Protein AF-A0A0N4XE88-F1 (afdb_monomer_lite)

Radius of gyration: 18.08 Å; chains: 1; bounding box: 33×56×36 Å

Sequence (79 aa):
MKMQTIVVVVLCAVIARAYDTPKCDPNGQCGLGFECYKGDCIRPRHCPQLYPVDPEPGCAVEMVVDEFNCPMPKEICGN

Secondary structure (DSSP, 8-state):
-HHHHHHHHHHHHHHHHHT-PPBPPTTS--STT-EEETTEEE--TTSPPPPPP-PPTTEEEEEEE-TTS-EEEEEEE--

Foldseek 3Di:
DVVVVVVVVVVVVVVVVVPPAAFADPVQDDPFLFHRDPRGTHHDPVDDDDDDDDADVQWDWDFDQDPVSTTDTDIGHDD

pLDDT: mean 82.15, std 9.33, range [56.62, 90.5]

Organism: Nippostrongylus brasiliensis (NCBI:txid27835)

Structure (mmCIF, N/CA/C/O backbone):
data_AF-A0A0N4XE88-F1
#
_entry.id   AF-A0A0N4XE88-F1
#
loop_
_atom_site.group_PDB
_atom_site.id
_atom_site.type_symbol
_atom_site.label_atom_id
_atom_site.la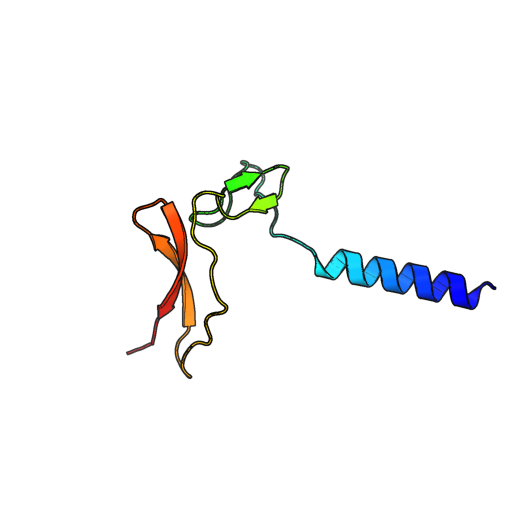bel_alt_id
_atom_site.label_comp_id
_atom_site.label_asym_id
_atom_site.label_entity_id
_atom_site.label_seq_id
_atom_site.pdbx_PDB_ins_code
_atom_site.Cartn_x
_atom_site.Cartn_y
_atom_site.Cartn_z
_atom_site.occupancy
_atom_site.B_iso_or_equiv
_atom_site.auth_seq_id
_atom_site.auth_comp_id
_atom_site.auth_asym_id
_atom_site.auth_atom_id
_atom_site.pdbx_PDB_model_num
ATOM 1 N N . MET A 1 1 ? 13.062 -39.007 3.343 1.00 56.62 1 MET A N 1
ATOM 2 C CA . MET A 1 1 ? 13.314 -38.019 2.265 1.00 56.62 1 MET A CA 1
ATOM 3 C C . MET A 1 1 ? 12.032 -37.452 1.645 1.00 56.62 1 MET A C 1
ATOM 5 O O . MET A 1 1 ? 11.908 -36.242 1.649 1.00 56.62 1 MET A O 1
ATOM 9 N N . LYS A 1 2 ? 11.043 -38.254 1.201 1.00 61.75 2 LYS A N 1
ATOM 10 C CA . LYS A 1 2 ? 9.793 -37.738 0.579 1.00 61.75 2 LYS A CA 1
ATOM 11 C C . LYS A 1 2 ? 8.978 -36.757 1.444 1.00 61.75 2 LYS A C 1
ATOM 13 O O . LYS A 1 2 ? 8.481 -35.768 0.927 1.00 61.75 2 LYS A O 1
ATOM 18 N N . MET A 1 3 ? 8.871 -37.003 2.751 1.00 66.25 3 MET A N 1
ATOM 19 C CA . MET A 1 3 ? 8.034 -36.186 3.645 1.00 66.25 3 MET A CA 1
ATOM 20 C C . MET A 1 3 ? 8.622 -34.791 3.919 1.00 66.25 3 MET A C 1
ATOM 22 O O . MET A 1 3 ? 7.883 -33.816 3.944 1.00 66.25 3 MET A O 1
ATOM 26 N N . GLN A 1 4 ? 9.949 -34.672 4.033 1.00 70.88 4 GLN A N 1
ATOM 27 C CA . GLN A 1 4 ? 10.615 -33.375 4.217 1.00 70.88 4 GLN A CA 1
ATOM 28 C C . GLN A 1 4 ? 10.503 -32.489 2.970 1.00 70.88 4 GLN A C 1
ATOM 30 O O . GLN A 1 4 ? 10.265 -31.293 3.095 1.00 70.88 4 GLN A O 1
ATOM 35 N N . THR A 1 5 ? 10.602 -33.067 1.768 1.00 73.62 5 THR A N 1
ATOM 36 C CA . THR A 1 5 ? 10.449 -32.311 0.516 1.00 73.62 5 THR A CA 1
ATOM 37 C C . THR A 1 5 ? 9.039 -31.736 0.366 1.00 73.62 5 THR A C 1
ATOM 39 O O . THR A 1 5 ? 8.895 -30.587 -0.036 1.00 73.62 5 THR A O 1
ATOM 42 N N . ILE A 1 6 ? 8.001 -32.492 0.745 1.00 76.81 6 ILE A N 1
ATOM 43 C CA . ILE A 1 6 ? 6.608 -32.016 0.694 1.00 76.81 6 ILE A CA 1
ATOM 44 C C . ILE A 1 6 ? 6.400 -30.845 1.662 1.00 76.81 6 ILE A C 1
ATOM 46 O O . ILE A 1 6 ? 5.819 -29.836 1.276 1.00 76.81 6 ILE A O 1
ATOM 50 N N . VAL A 1 7 ? 6.925 -30.940 2.889 1.00 80.75 7 VAL A N 1
ATOM 51 C CA . VAL A 1 7 ? 6.800 -29.872 3.896 1.00 80.75 7 VAL A CA 1
ATOM 52 C C . VAL A 1 7 ? 7.444 -28.572 3.414 1.00 80.75 7 VAL A C 1
ATOM 54 O O . VAL A 1 7 ? 6.822 -27.521 3.522 1.00 80.75 7 VAL A O 1
ATOM 57 N N . VAL A 1 8 ? 8.644 -28.630 2.828 1.00 82.31 8 VAL A N 1
ATOM 58 C CA . VAL A 1 8 ? 9.337 -27.433 2.317 1.00 82.31 8 VAL A CA 1
ATOM 59 C C . VAL A 1 8 ? 8.564 -26.784 1.166 1.00 82.31 8 VAL A C 1
ATOM 61 O O . VAL A 1 8 ? 8.388 -25.569 1.160 1.00 82.31 8 VAL A O 1
ATOM 64 N N . VAL A 1 9 ? 8.050 -27.577 0.221 1.00 82.94 9 VAL A N 1
ATOM 65 C CA . VAL A 1 9 ? 7.277 -27.054 -0.918 1.00 82.94 9 VAL A CA 1
ATOM 66 C C . VAL A 1 9 ? 5.979 -26.392 -0.453 1.00 82.94 9 VAL A C 1
ATOM 68 O O . VAL A 1 9 ? 5.643 -25.307 -0.926 1.00 82.94 9 VAL A O 1
ATOM 71 N N . VAL A 1 10 ? 5.274 -27.002 0.505 1.00 81.88 10 VAL A N 1
ATOM 72 C CA . VAL A 1 10 ? 4.056 -26.422 1.087 1.00 81.88 10 VAL A CA 1
ATOM 73 C C . VAL A 1 10 ? 4.378 -25.124 1.828 1.00 81.88 10 VAL A C 1
ATOM 75 O O . VAL A 1 10 ? 3.685 -24.131 1.631 1.00 81.88 10 VAL A O 1
ATOM 78 N N . LEU A 1 11 ? 5.459 -25.090 2.612 1.00 81.88 11 LEU A N 1
ATOM 79 C CA . LEU A 1 11 ? 5.868 -23.889 3.340 1.00 81.88 11 LEU A CA 1
ATOM 80 C C . LEU A 1 11 ? 6.198 -22.732 2.382 1.00 81.88 11 LEU A C 1
ATOM 82 O O . LEU A 1 11 ? 5.704 -21.623 2.567 1.00 81.88 11 LEU A O 1
ATOM 86 N N . CYS A 1 12 ? 6.962 -22.991 1.316 1.00 75.88 12 CYS A N 1
ATOM 87 C CA . CYS A 1 12 ? 7.280 -21.984 0.301 1.00 75.88 12 CYS A CA 1
ATOM 88 C C . CYS A 1 12 ? 6.030 -21.470 -0.429 1.00 75.88 12 CYS A C 1
ATOM 90 O O . CYS A 1 12 ? 5.921 -20.270 -0.675 1.00 75.88 12 CYS A O 1
ATOM 92 N N . ALA A 1 13 ? 5.077 -22.350 -0.748 1.00 72.88 13 ALA A N 1
ATOM 93 C CA . ALA A 1 13 ? 3.827 -21.956 -1.394 1.00 72.88 13 ALA A CA 1
ATOM 94 C C . ALA A 1 13 ? 2.954 -21.071 -0.487 1.00 72.88 13 ALA A C 1
ATOM 96 O O . ALA A 1 13 ? 2.357 -20.115 -0.974 1.00 72.88 13 ALA A O 1
ATOM 97 N N . VAL A 1 14 ? 2.905 -21.350 0.820 1.00 71.25 14 VAL A N 1
ATOM 98 C CA . VAL A 1 14 ? 2.174 -20.527 1.800 1.00 71.25 14 VAL A CA 1
ATOM 99 C C . VAL A 1 14 ? 2.817 -19.148 1.942 1.00 71.25 14 VAL A C 1
ATOM 101 O O . VAL A 1 14 ? 2.117 -18.140 1.900 1.00 71.25 14 VAL A O 1
ATOM 104 N N . ILE A 1 15 ? 4.149 -19.092 2.037 1.00 69.25 15 ILE A N 1
ATOM 105 C CA . ILE A 1 15 ? 4.890 -17.828 2.135 1.00 69.25 15 ILE A CA 1
ATOM 106 C C . ILE A 1 15 ? 4.662 -16.977 0.879 1.00 69.25 15 ILE A C 1
ATOM 108 O O . ILE A 1 15 ? 4.389 -15.789 0.998 1.00 69.25 15 ILE A O 1
ATOM 112 N N . ALA A 1 16 ? 4.679 -17.572 -0.318 1.00 62.06 16 ALA A N 1
ATOM 113 C CA . ALA A 1 16 ? 4.444 -16.845 -1.568 1.00 62.06 16 ALA A CA 1
ATOM 114 C C . ALA A 1 16 ? 3.052 -16.184 -1.650 1.00 62.06 16 ALA A C 1
ATOM 116 O O . ALA A 1 16 ? 2.925 -15.133 -2.267 1.00 62.06 16 ALA A O 1
ATOM 117 N N . ARG A 1 17 ? 2.023 -16.764 -1.015 1.00 59.81 17 ARG A N 1
ATOM 118 C CA . ARG A 1 17 ? 0.656 -16.204 -0.975 1.00 59.81 17 ARG A CA 1
ATOM 119 C C . ARG A 1 17 ? 0.496 -15.058 0.023 1.00 59.81 17 ARG A C 1
ATOM 121 O O . ARG A 1 17 ? -0.406 -14.247 -0.128 1.00 59.81 17 ARG A O 1
ATOM 128 N N . ALA A 1 18 ? 1.347 -14.987 1.044 1.00 58.81 18 ALA A N 1
ATOM 129 C CA . ALA A 1 18 ? 1.278 -13.933 2.055 1.00 58.81 18 ALA A CA 1
ATOM 130 C C . ALA A 1 18 ? 1.804 -12.575 1.549 1.00 58.81 18 ALA A C 1
ATOM 132 O O . ALA A 1 18 ? 1.495 -11.545 2.140 1.00 58.81 18 ALA A O 1
ATOM 133 N N . TYR A 1 19 ? 2.577 -12.567 0.458 1.00 58.75 19 TYR A N 1
ATOM 134 C CA . TYR A 1 19 ? 3.153 -11.362 -0.148 1.00 58.75 19 TYR A CA 1
ATOM 135 C C . TYR A 1 19 ? 2.405 -10.902 -1.406 1.00 58.75 19 TYR A C 1
ATOM 137 O O . TYR A 1 19 ? 3.020 -10.296 -2.283 1.00 58.75 19 TYR A O 1
ATOM 145 N N . ASP A 1 20 ? 1.106 -11.188 -1.531 1.00 62.56 20 ASP A N 1
ATOM 146 C CA . ASP A 1 20 ? 0.314 -10.632 -2.630 1.00 62.56 20 ASP A CA 1
ATOM 147 C C . ASP A 1 20 ? 0.157 -9.115 -2.425 1.00 62.56 20 ASP A C 1
ATOM 149 O O . ASP A 1 20 ? -0.736 -8.623 -1.735 1.00 62.56 20 ASP A O 1
ATOM 153 N N . THR A 1 21 ? 1.087 -8.361 -3.009 1.00 69.25 21 THR A N 1
ATOM 154 C CA . THR A 1 21 ? 0.960 -6.921 -3.199 1.00 69.25 21 THR A CA 1
ATOM 155 C C . THR A 1 21 ? -0.239 -6.641 -4.103 1.00 69.25 21 THR A C 1
ATOM 157 O O . THR A 1 21 ? -0.457 -7.373 -5.075 1.00 69.25 21 THR A O 1
ATOM 160 N N . PRO A 1 22 ? -1.026 -5.587 -3.818 1.00 81.75 22 PRO A N 1
ATOM 161 C CA . PRO A 1 22 ? -2.145 -5.220 -4.672 1.00 81.75 22 PRO A CA 1
ATOM 162 C C . PRO A 1 22 ? -1.645 -4.996 -6.102 1.00 81.75 22 PRO A C 1
ATOM 164 O O . PRO A 1 22 ? -0.673 -4.274 -6.320 1.00 81.75 22 PRO A O 1
ATOM 167 N N . LYS A 1 23 ? -2.282 -5.656 -7.071 1.00 87.69 23 LYS A N 1
ATOM 168 C CA . LYS A 1 23 ? -1.925 -5.565 -8.491 1.00 87.69 23 LYS A CA 1
ATOM 169 C C . LYS A 1 23 ? -2.597 -4.365 -9.141 1.00 87.69 23 LYS A C 1
ATOM 171 O O . LYS A 1 23 ? -3.683 -3.965 -8.725 1.00 87.69 23 LYS A O 1
ATOM 176 N N . CYS A 1 24 ? -1.960 -3.828 -10.177 1.00 89.50 24 CYS A N 1
ATOM 177 C CA . CYS A 1 24 ? -2.580 -2.796 -11.001 1.00 89.50 24 CYS A CA 1
ATOM 178 C C . CYS A 1 24 ? -3.821 -3.348 -11.708 1.00 89.50 24 CYS A C 1
ATOM 180 O O . CYS A 1 24 ? -3.870 -4.530 -12.066 1.00 89.50 24 CYS A O 1
ATOM 182 N N . ASP A 1 25 ? -4.805 -2.488 -11.951 1.00 87.81 25 ASP A N 1
ATOM 183 C CA . ASP A 1 25 ? -5.942 -2.853 -12.789 1.00 87.81 25 ASP A CA 1
ATOM 184 C C . ASP A 1 25 ? -5.517 -2.962 -14.276 1.00 87.81 25 ASP A C 1
ATOM 186 O O . ASP A 1 25 ? -4.405 -2.560 -14.641 1.00 87.81 25 ASP A O 1
ATOM 190 N N . PRO A 1 26 ? -6.374 -3.493 -15.170 1.00 87.12 26 PRO A N 1
ATOM 191 C CA . PRO A 1 26 ? -6.063 -3.638 -16.596 1.00 87.12 26 PRO A CA 1
ATOM 192 C C . PRO A 1 26 ? -5.656 -2.342 -17.315 1.00 87.12 26 PRO A C 1
ATOM 194 O O . PRO A 1 26 ? -4.985 -2.408 -18.343 1.00 87.12 26 PRO A O 1
ATOM 197 N N . ASN A 1 27 ? -6.036 -1.175 -16.792 1.00 86.44 27 ASN A N 1
ATOM 198 C CA . ASN A 1 27 ? -5.658 0.135 -17.322 1.00 86.44 27 ASN A CA 1
ATOM 199 C C . ASN A 1 27 ? -4.335 0.661 -16.738 1.00 86.44 27 ASN A C 1
ATOM 201 O O . ASN A 1 27 ? -3.938 1.787 -17.039 1.00 86.44 27 ASN A O 1
ATOM 205 N N . GLY A 1 28 ? -3.649 -0.129 -15.909 1.00 82.88 28 GLY A N 1
ATOM 206 C CA . GLY A 1 28 ? -2.400 0.259 -15.257 1.00 82.88 28 GLY A CA 1
ATOM 207 C C . GLY A 1 28 ? -2.586 1.296 -14.150 1.00 82.88 28 GLY A C 1
ATOM 208 O O . GLY A 1 28 ? -1.643 2.022 -13.841 1.00 82.88 28 GLY A O 1
ATOM 209 N N . GLN A 1 29 ? -3.781 1.396 -13.570 1.00 84.88 29 GLN A N 1
ATOM 210 C CA . GLN A 1 29 ? -4.087 2.285 -12.457 1.00 84.88 29 GLN A CA 1
ATOM 211 C C . GLN A 1 29 ? -4.088 1.500 -11.143 1.00 84.88 29 GLN A C 1
ATOM 213 O O . GLN A 1 29 ? -4.110 0.266 -11.082 1.00 84.88 29 GLN A O 1
ATOM 218 N N . CYS A 1 30 ? -4.004 2.263 -10.066 1.00 87.69 30 CYS A N 1
ATOM 219 C CA . CYS A 1 30 ? -3.990 1.776 -8.703 1.00 87.69 30 CYS A CA 1
ATOM 220 C C . CYS A 1 30 ? -4.965 2.597 -7.865 1.00 87.69 30 CYS A C 1
ATOM 222 O O . CYS A 1 30 ? -5.494 3.614 -8.320 1.00 87.69 30 CYS A O 1
ATOM 224 N N . GLY A 1 31 ? -5.194 2.153 -6.627 1.00 83.75 31 GLY A N 1
ATOM 225 C CA . GLY A 1 31 ? -5.912 2.954 -5.641 1.00 83.75 31 GLY A CA 1
ATOM 226 C C . GLY A 1 31 ? -5.308 4.356 -5.497 1.00 83.75 31 GLY A C 1
ATOM 227 O O . GLY A 1 31 ? -4.154 4.600 -5.848 1.00 83.75 31 GLY A O 1
ATOM 228 N N . LEU A 1 32 ? -6.107 5.278 -4.973 1.00 84.50 32 LEU A N 1
ATOM 229 C CA . LEU A 1 32 ? -5.762 6.691 -4.826 1.00 84.50 32 LEU A CA 1
ATOM 230 C C . LEU A 1 32 ? -4.351 6.911 -4.248 1.00 84.50 32 LEU A C 1
ATOM 232 O O . LEU A 1 32 ? -4.028 6.372 -3.193 1.00 84.50 32 LEU A O 1
ATOM 236 N N . GLY A 1 33 ? -3.527 7.706 -4.940 1.00 83.06 33 GLY A N 1
ATOM 237 C CA . GLY A 1 33 ? -2.156 8.051 -4.535 1.00 83.06 33 GLY A CA 1
ATOM 238 C C . GLY A 1 33 ? -1.099 6.958 -4.763 1.00 83.06 33 GLY A C 1
ATOM 239 O O . GLY A 1 33 ? 0.084 7.212 -4.555 1.00 83.06 33 GLY A O 1
ATOM 240 N N . PHE A 1 34 ? -1.471 5.753 -5.202 1.00 88.69 34 PHE A N 1
ATOM 241 C CA . PHE A 1 34 ? -0.516 4.693 -5.547 1.00 88.69 34 PHE A CA 1
ATOM 242 C C . PHE A 1 34 ? -0.115 4.760 -7.023 1.00 88.69 34 PHE A C 1
ATOM 244 O O . PHE A 1 34 ? -0.908 5.138 -7.884 1.00 88.69 34 PHE A O 1
ATOM 251 N N . GLU A 1 35 ? 1.115 4.348 -7.325 1.00 90.25 35 GLU A N 1
ATOM 252 C CA . GLU A 1 35 ? 1.621 4.237 -8.693 1.00 90.25 35 GLU A CA 1
ATOM 253 C C . GLU A 1 35 ? 1.725 2.770 -9.116 1.00 90.25 35 GLU A C 1
ATOM 255 O O . GLU A 1 35 ? 2.101 1.899 -8.327 1.00 90.25 35 GLU A O 1
ATOM 260 N N . CYS A 1 36 ? 1.400 2.491 -10.379 1.00 90.38 36 CYS A N 1
ATOM 261 C CA . CYS A 1 36 ? 1.618 1.171 -10.948 1.00 90.38 36 CYS A CA 1
ATOM 262 C C . CYS A 1 36 ? 3.084 1.022 -11.358 1.00 90.38 36 CYS A C 1
ATOM 264 O O . CYS A 1 36 ? 3.564 1.691 -12.276 1.00 90.38 36 CYS A O 1
ATOM 266 N N . TYR A 1 37 ? 3.795 0.102 -10.715 1.00 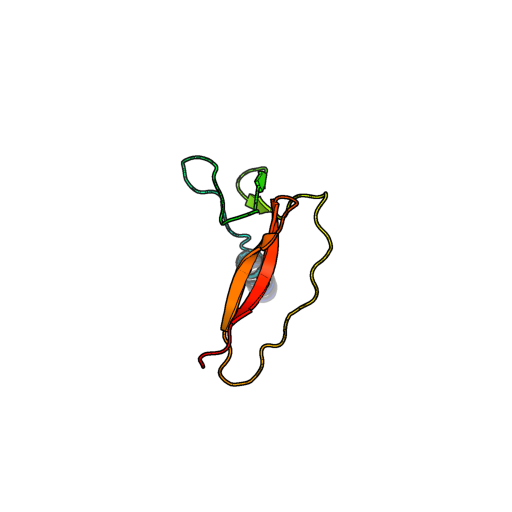88.81 37 TYR A N 1
ATOM 267 C CA . TYR A 1 37 ? 5.174 -0.222 -11.043 1.00 88.81 37 TYR A CA 1
ATOM 268 C C . TYR A 1 37 ? 5.335 -1.729 -11.198 1.00 88.81 37 TYR A C 1
ATOM 270 O O . TYR A 1 37 ? 5.116 -2.494 -10.266 1.00 88.81 37 TYR A O 1
ATOM 278 N N . LYS A 1 38 ? 5.737 -2.170 -12.397 1.00 88.44 38 LYS A N 1
ATOM 279 C CA . LYS A 1 38 ? 5.924 -3.596 -12.738 1.00 88.44 38 LYS A CA 1
ATOM 280 C C . LYS A 1 38 ? 4.691 -4.481 -12.470 1.00 88.44 38 LYS A C 1
ATOM 282 O O . LYS A 1 38 ? 4.834 -5.673 -12.221 1.00 88.44 38 LYS A O 1
ATOM 287 N N . GLY A 1 39 ? 3.488 -3.914 -12.578 1.00 86.69 39 GLY A N 1
ATOM 288 C CA . GLY A 1 39 ? 2.229 -4.629 -12.339 1.00 86.69 39 GLY A CA 1
ATOM 289 C C . GLY A 1 39 ? 1.787 -4.660 -10.874 1.00 86.69 39 GLY A C 1
ATOM 290 O O . GLY A 1 39 ? 0.732 -5.220 -10.581 1.00 86.69 39 GLY A O 1
ATOM 291 N N . ASP A 1 40 ? 2.549 -4.035 -9.976 1.00 89.94 40 ASP A N 1
ATOM 292 C CA . ASP A 1 40 ? 2.213 -3.858 -8.568 1.00 89.94 40 ASP A CA 1
ATOM 293 C C . ASP A 1 40 ? 1.845 -2.404 -8.270 1.00 89.94 40 ASP A C 1
ATOM 295 O O . ASP A 1 40 ? 2.470 -1.470 -8.774 1.00 89.94 40 ASP A O 1
ATOM 299 N N . CYS A 1 41 ? 0.852 -2.218 -7.409 1.00 88.75 41 CYS A N 1
ATOM 300 C CA . CYS A 1 41 ? 0.514 -0.928 -6.839 1.00 88.75 41 CYS A CA 1
ATOM 301 C C . CYS A 1 41 ? 1.452 -0.627 -5.682 1.00 88.75 41 CYS A C 1
ATOM 303 O O . CYS A 1 41 ? 1.360 -1.220 -4.605 1.00 88.75 41 CYS A O 1
ATOM 305 N N . ILE A 1 42 ? 2.364 0.309 -5.917 1.00 88.81 42 ILE A N 1
ATOM 306 C CA . ILE A 1 42 ? 3.358 0.726 -4.938 1.00 88.81 42 ILE A CA 1
ATOM 307 C C . ILE A 1 42 ? 3.090 2.154 -4.484 1.00 88.81 42 ILE A C 1
ATOM 309 O O . ILE A 1 42 ? 2.474 2.960 -5.183 1.00 88.81 42 ILE A O 1
ATOM 313 N N . ARG A 1 43 ? 3.559 2.478 -3.280 1.00 87.31 43 ARG A N 1
ATOM 314 C CA . ARG A 1 43 ? 3.584 3.866 -2.834 1.00 87.31 43 ARG A CA 1
ATOM 315 C C . ARG A 1 43 ? 4.688 4.614 -3.593 1.00 87.31 43 ARG A C 1
ATOM 317 O O . ARG A 1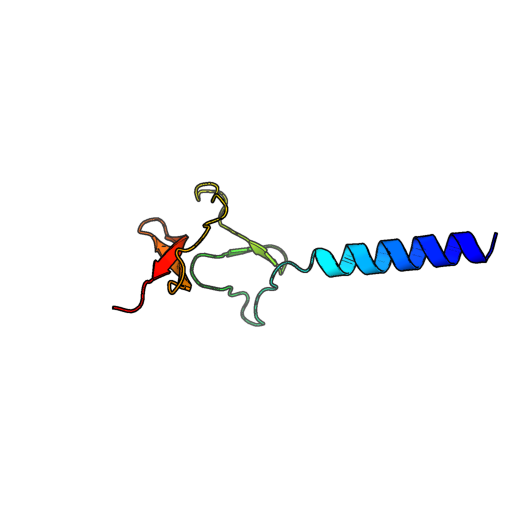 43 ? 5.804 4.088 -3.651 1.00 87.31 43 ARG A O 1
ATOM 324 N N . PRO A 1 44 ? 4.426 5.837 -4.085 1.00 89.44 44 PRO A N 1
ATOM 325 C CA . PRO A 1 44 ? 5.459 6.656 -4.693 1.00 89.44 44 PRO A CA 1
ATOM 326 C C . PRO A 1 44 ? 6.647 6.872 -3.755 1.00 89.44 44 PRO A C 1
ATOM 328 O O . PRO A 1 44 ? 6.486 7.127 -2.559 1.00 89.44 44 PRO A O 1
ATOM 331 N N . ARG A 1 45 ? 7.863 6.782 -4.298 1.00 86.94 45 ARG A N 1
ATOM 332 C CA . ARG A 1 45 ? 9.105 6.860 -3.504 1.00 86.94 45 ARG A CA 1
ATOM 333 C C . ARG A 1 45 ? 9.342 8.210 -2.829 1.00 86.94 45 ARG A C 1
ATOM 335 O O . ARG A 1 45 ? 10.118 8.265 -1.880 1.00 86.94 45 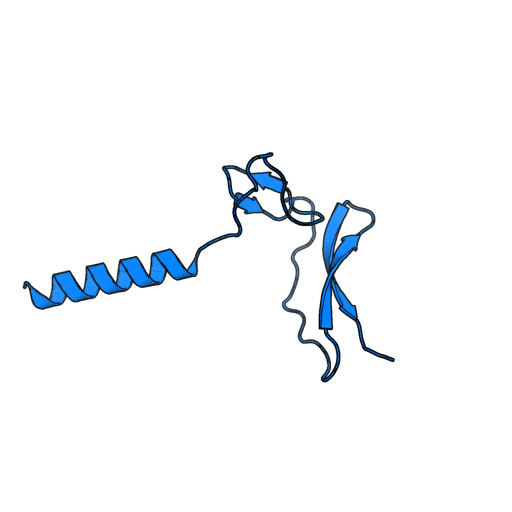ARG A O 1
ATOM 342 N N . HIS A 1 46 ? 8.720 9.282 -3.320 1.00 88.44 46 HIS A N 1
ATOM 343 C CA . HIS A 1 46 ? 8.807 10.609 -2.702 1.00 88.44 46 HIS A CA 1
ATOM 344 C C . HIS A 1 46 ? 7.925 10.746 -1.459 1.00 88.44 46 HIS A C 1
ATOM 346 O O . HIS A 1 46 ? 8.108 11.688 -0.693 1.00 88.44 46 HIS A O 1
ATOM 352 N N . CYS A 1 47 ? 6.985 9.824 -1.250 1.00 88.75 47 CYS A N 1
ATOM 353 C CA . CYS A 1 47 ? 6.070 9.883 -0.126 1.00 88.75 47 CYS A CA 1
ATOM 354 C C . CYS A 1 47 ? 6.738 9.466 1.185 1.00 88.75 47 CYS A C 1
ATOM 356 O O . CYS A 1 47 ? 7.594 8.574 1.195 1.00 88.75 47 CYS A O 1
ATOM 358 N N . PRO A 1 48 ? 6.315 10.053 2.318 1.00 86.00 48 PRO A N 1
ATOM 359 C CA . PRO A 1 48 ? 6.831 9.663 3.618 1.00 86.00 48 PRO A CA 1
ATOM 360 C C . PRO A 1 48 ? 6.526 8.189 3.920 1.00 86.00 48 PRO A C 1
ATOM 362 O O . PRO A 1 48 ? 5.542 7.596 3.450 1.00 86.00 48 PRO A O 1
ATOM 365 N N . GLN A 1 49 ? 7.385 7.581 4.741 1.00 83.38 49 GLN A N 1
ATOM 366 C CA . GLN A 1 49 ? 7.073 6.286 5.334 1.00 83.38 49 GLN A CA 1
ATOM 367 C C . GLN A 1 49 ? 5.860 6.447 6.251 1.00 83.38 49 GLN A C 1
ATOM 369 O O . GLN A 1 49 ? 5.738 7.438 6.966 1.00 83.38 49 GLN A O 1
ATOM 374 N N . LEU A 1 50 ? 4.954 5.472 6.199 1.00 81.88 50 LEU A N 1
ATOM 375 C CA . LEU A 1 50 ? 3.763 5.479 7.038 1.00 81.88 50 LEU A CA 1
ATOM 376 C C . LEU A 1 50 ? 3.987 4.485 8.156 1.00 81.88 50 LEU A C 1
ATOM 378 O O . LEU A 1 50 ? 4.468 3.377 7.913 1.00 81.88 50 LEU A O 1
ATOM 382 N N . TYR A 1 51 ? 3.612 4.902 9.352 1.00 77.06 51 TYR A N 1
ATOM 383 C CA . TYR A 1 51 ? 3.519 4.019 10.495 1.00 77.06 51 TYR A CA 1
ATOM 384 C C . TYR A 1 51 ? 2.152 3.328 10.481 1.00 77.06 51 TYR A C 1
ATOM 386 O O . TYR A 1 51 ? 1.200 3.883 9.920 1.00 77.06 51 TYR A O 1
ATOM 394 N N . PRO A 1 52 ? 2.047 2.118 11.053 1.00 78.69 52 PRO A N 1
ATOM 395 C CA . PRO A 1 52 ? 0.753 1.512 11.325 1.00 78.69 52 PRO A CA 1
ATOM 396 C C . PRO A 1 52 ? -0.115 2.509 12.097 1.00 78.69 52 PRO A C 1
ATOM 398 O O . PRO A 1 52 ? 0.347 3.098 13.074 1.00 78.69 52 PRO A O 1
ATOM 401 N N . VAL A 1 53 ? -1.336 2.733 11.617 1.00 81.12 53 VAL A N 1
ATOM 402 C CA . VAL A 1 53 ? -2.336 3.522 12.337 1.00 81.12 53 VAL A CA 1
ATOM 403 C C . VAL A 1 53 ? -3.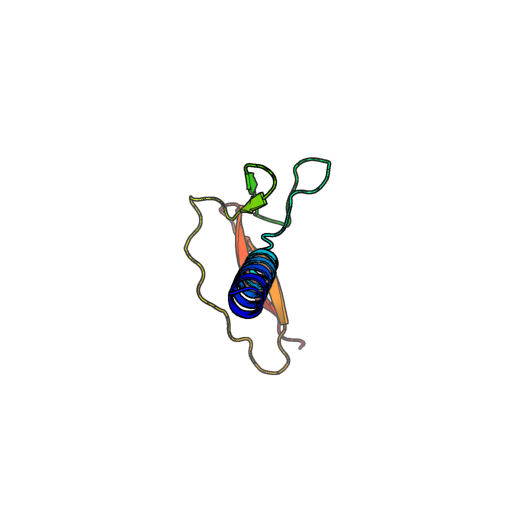174 2.538 13.135 1.00 81.12 53 VAL A C 1
ATOM 405 O O . VAL A 1 53 ? -3.759 1.630 12.546 1.00 81.12 53 VAL A O 1
ATOM 408 N N . ASP A 1 54 ? -3.202 2.712 14.451 1.00 87.62 54 ASP A N 1
ATOM 409 C CA . ASP A 1 54 ? -4.115 2.015 15.353 1.00 87.62 54 ASP A CA 1
ATOM 410 C C . ASP A 1 54 ? -5.359 2.892 15.530 1.00 87.62 54 ASP A C 1
ATOM 412 O O . ASP A 1 54 ? -5.282 3.873 16.274 1.00 87.62 54 ASP A O 1
ATOM 416 N N . PRO A 1 55 ? -6.471 2.607 14.822 1.00 85.94 55 PRO A N 1
ATOM 417 C CA . PRO A 1 55 ? -7.647 3.449 14.915 1.00 85.94 55 PRO A CA 1
ATOM 418 C C . PRO A 1 55 ? -8.321 3.352 16.281 1.00 85.94 55 PRO A C 1
ATOM 420 O O . PRO A 1 55 ? -8.390 2.271 16.878 1.00 85.94 55 PRO A O 1
ATOM 423 N N . GLU A 1 56 ? -8.889 4.462 16.745 1.00 87.75 56 GLU A N 1
ATOM 424 C CA . GLU A 1 56 ? -9.718 4.461 17.949 1.00 87.75 56 GLU A CA 1
ATOM 425 C C . GLU A 1 56 ? -10.957 3.543 17.795 1.00 87.75 56 GLU A C 1
ATOM 427 O O . GLU A 1 56 ? -11.491 3.368 16.690 1.00 87.75 56 GLU A O 1
ATOM 432 N N . PRO A 1 57 ? -11.464 2.932 18.888 1.00 88.12 57 PRO A N 1
ATOM 433 C CA . PRO A 1 57 ? -12.661 2.097 18.833 1.00 88.12 57 PRO A CA 1
ATOM 434 C C . PRO A 1 57 ? -13.872 2.868 18.290 1.00 88.12 57 PRO A C 1
ATOM 436 O O . PRO A 1 57 ? -14.318 3.842 18.888 1.00 88.12 57 PRO A O 1
ATOM 439 N N . GLY A 1 58 ? -14.442 2.390 17.183 1.00 88.12 58 GLY A N 1
ATOM 440 C CA . GLY A 1 58 ? -15.557 3.057 16.499 1.00 88.12 58 GLY A CA 1
ATOM 441 C C .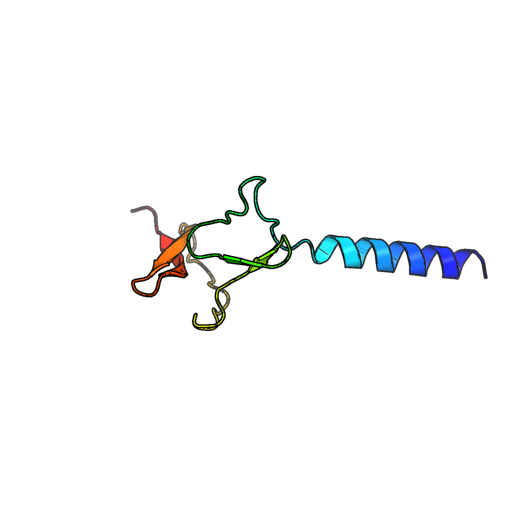 GLY A 1 58 ? -15.133 3.980 15.352 1.00 88.12 58 GLY A C 1
ATOM 442 O O . GLY A 1 58 ? -16.001 4.511 14.660 1.00 88.12 58 GLY A O 1
ATOM 443 N N . CYS A 1 59 ? -13.830 4.117 15.104 1.00 88.88 59 CYS A N 1
ATOM 444 C CA . CYS A 1 59 ? -13.287 4.842 13.964 1.00 88.88 59 CYS A CA 1
ATOM 445 C C . CYS A 1 59 ? -12.795 3.877 12.875 1.00 88.88 59 CYS A C 1
ATOM 447 O O . CYS A 1 59 ? -12.365 2.752 13.142 1.00 88.88 59 CYS A O 1
ATOM 449 N N . ALA A 1 60 ? -12.892 4.310 11.620 1.00 88.31 60 ALA A N 1
ATOM 450 C CA . ALA A 1 60 ? -12.389 3.593 10.456 1.00 88.31 60 ALA A CA 1
ATOM 451 C C . ALA A 1 60 ? -11.130 4.279 9.918 1.00 88.31 60 ALA A C 1
ATOM 453 O O . ALA A 1 60 ? -10.978 5.491 10.040 1.00 88.31 60 ALA A O 1
ATOM 454 N N . VAL A 1 61 ? -10.237 3.517 9.286 1.00 88.19 61 VAL A N 1
ATOM 455 C CA . VAL A 1 61 ? -9.098 4.082 8.550 1.00 88.19 61 VAL A CA 1
ATOM 456 C C . VAL A 1 61 ? -9.431 4.073 7.068 1.00 88.19 61 VAL A C 1
ATOM 458 O O . VAL A 1 61 ? -9.639 3.009 6.485 1.00 88.19 61 VAL A O 1
ATOM 461 N N . GLU A 1 62 ? -9.432 5.248 6.449 1.00 88.06 62 GLU A N 1
ATOM 462 C CA . GLU A 1 62 ? -9.550 5.395 5.001 1.00 88.06 62 GLU A CA 1
ATOM 463 C C . GLU A 1 62 ? -8.243 5.905 4.398 1.00 88.06 62 GLU A C 1
ATOM 465 O O . GLU A 1 62 ? -7.512 6.678 5.012 1.00 88.06 62 GLU A O 1
ATOM 470 N N . MET A 1 63 ? -7.941 5.483 3.171 1.00 86.44 63 MET A N 1
ATOM 471 C CA . MET A 1 63 ? -6.806 6.025 2.428 1.00 86.44 63 MET A CA 1
ATOM 472 C C . MET A 1 63 ? -7.232 7.311 1.722 1.00 86.44 63 MET A C 1
ATOM 474 O O . MET A 1 63 ? -8.117 7.294 0.868 1.00 86.44 63 MET A O 1
ATOM 478 N N . VAL A 1 64 ? -6.568 8.415 2.046 1.00 89.25 64 VAL A N 1
ATOM 479 C CA . VAL A 1 64 ? -6.751 9.720 1.406 1.00 89.25 64 VAL A CA 1
ATOM 480 C C . VAL A 1 64 ? -5.481 10.140 0.680 1.00 89.25 64 VAL A C 1
ATOM 482 O O . VAL A 1 64 ? -4.398 9.626 0.947 1.00 89.25 64 VAL A O 1
ATOM 485 N N . VAL A 1 65 ? -5.613 11.082 -0.246 1.00 90.25 65 VAL A N 1
ATOM 486 C CA . VAL A 1 65 ? -4.477 11.675 -0.953 1.00 90.25 65 VAL A CA 1
ATOM 487 C C . VAL A 1 65 ? -4.173 13.025 -0.323 1.00 90.25 65 VAL A C 1
ATOM 489 O O . VAL A 1 65 ? -5.079 13.845 -0.172 1.00 90.25 65 VAL A O 1
ATOM 492 N N . ASP A 1 66 ? -2.922 13.238 0.072 1.00 87.50 66 ASP A N 1
ATOM 493 C CA . ASP A 1 66 ? -2.467 14.535 0.571 1.00 87.50 66 ASP A CA 1
ATOM 494 C C . ASP A 1 66 ? -2.182 15.533 -0.573 1.00 87.50 66 ASP A C 1
ATOM 496 O O . ASP A 1 66 ? -2.358 15.247 -1.759 1.00 87.50 66 ASP A O 1
ATOM 500 N N . GLU A 1 67 ? -1.714 16.730 -0.223 1.00 87.81 67 GLU A N 1
ATOM 501 C CA . GLU A 1 67 ? -1.358 17.775 -1.192 1.00 87.81 67 GLU A CA 1
ATOM 502 C C . GLU A 1 67 ? -0.178 17.408 -2.119 1.00 87.81 67 GLU A C 1
ATOM 504 O O . GLU A 1 67 ? -0.020 18.004 -3.185 1.00 87.81 67 GLU A O 1
ATOM 509 N N . PHE A 1 68 ? 0.622 16.403 -1.752 1.00 87.12 68 PHE A N 1
ATOM 510 C CA . PHE A 1 68 ? 1.778 15.901 -2.504 1.00 87.12 68 PHE A CA 1
ATOM 511 C C . PHE A 1 68 ? 1.460 14.636 -3.311 1.00 87.12 68 PHE A C 1
ATOM 513 O O . PHE A 1 68 ? 2.367 13.960 -3.816 1.00 87.12 68 PHE A O 1
ATOM 520 N N . ASN A 1 69 ? 0.170 14.329 -3.464 1.00 86.69 69 ASN A N 1
ATOM 521 C CA . ASN A 1 69 ? -0.330 13.139 -4.138 1.00 86.69 69 ASN A CA 1
ATOM 522 C C . ASN A 1 69 ? 0.119 11.825 -3.469 1.00 86.69 69 ASN A C 1
ATOM 524 O O . ASN A 1 69 ? 0.290 10.802 -4.134 1.00 86.69 69 ASN A O 1
ATOM 528 N N . CYS A 1 70 ? 0.337 11.852 -2.155 1.00 89.88 70 CYS A N 1
ATOM 529 C CA . CYS A 1 70 ? 0.744 10.700 -1.373 1.00 89.88 70 CYS A CA 1
ATOM 530 C C . CYS A 1 70 ? -0.453 10.025 -0.696 1.00 89.88 70 CYS A C 1
ATOM 532 O O . CYS A 1 70 ? -1.299 10.708 -0.116 1.00 89.88 70 CYS A O 1
ATOM 534 N N . PRO A 1 71 ? -0.523 8.682 -0.719 1.00 90.50 71 PRO A N 1
ATOM 535 C CA . PRO A 1 71 ? -1.597 7.944 -0.081 1.00 90.50 71 PRO A CA 1
ATOM 536 C C . PRO A 1 71 ? -1.335 7.879 1.426 1.00 90.50 71 PRO A C 1
ATOM 538 O O . PRO A 1 71 ? -0.374 7.241 1.865 1.00 90.50 71 PRO A O 1
ATOM 541 N N . MET A 1 72 ? -2.189 8.524 2.216 1.00 89.75 72 MET A N 1
ATOM 542 C CA . MET A 1 72 ? -2.119 8.584 3.674 1.00 89.75 72 MET A CA 1
ATOM 543 C C . MET A 1 72 ? -3.341 7.926 4.326 1.00 89.75 72 MET A C 1
ATOM 545 O O . MET A 1 72 ? -4.461 8.183 3.893 1.00 89.75 72 MET A O 1
ATOM 549 N N . PRO A 1 73 ? -3.169 7.098 5.371 1.00 88.25 73 PRO A N 1
ATOM 550 C CA . PRO A 1 73 ? -4.271 6.653 6.202 1.00 88.25 73 PRO A CA 1
ATOM 551 C C . PRO A 1 73 ? -4.794 7.847 7.001 1.00 88.25 73 PRO A C 1
ATOM 553 O O . PRO A 1 73 ? -4.035 8.543 7.675 1.00 88.25 73 PRO A O 1
ATOM 556 N N . LYS A 1 74 ? -6.098 8.073 6.933 1.00 87.56 74 LYS A N 1
ATOM 557 C CA . LYS A 1 74 ? -6.818 9.046 7.739 1.00 87.56 74 LYS A CA 1
ATOM 558 C C . LYS A 1 74 ? -7.859 8.310 8.556 1.00 87.56 74 LYS A C 1
ATOM 560 O O . LYS A 1 74 ? -8.665 7.556 8.016 1.00 87.56 74 LYS A O 1
ATOM 565 N N . GLU A 1 75 ? -7.832 8.547 9.855 1.00 90.50 75 GLU A N 1
ATOM 566 C CA . GLU A 1 75 ? -8.879 8.072 10.739 1.00 90.50 75 GLU A CA 1
ATOM 567 C C . GLU A 1 75 ? -10.148 8.910 10.538 1.00 90.50 75 GLU A C 1
ATOM 569 O O . GLU A 1 75 ? -10.109 10.144 10.485 1.00 90.50 75 GLU A O 1
ATOM 574 N N . ILE A 1 76 ? -11.272 8.221 10.385 1.00 89.06 76 ILE A N 1
ATOM 575 C CA . ILE A 1 76 ? -12.604 8.793 10.274 1.00 89.06 76 ILE A CA 1
ATOM 576 C C . ILE A 1 76 ? -13.452 8.182 11.380 1.00 89.06 76 ILE A C 1
ATOM 578 O O . ILE A 1 76 ? -13.807 7.004 11.339 1.00 89.06 76 ILE A O 1
ATOM 582 N N . CYS A 1 77 ? -13.788 9.002 12.365 1.00 87.69 77 CYS A N 1
ATOM 583 C CA . CYS A 1 77 ? -14.713 8.631 13.420 1.00 87.69 77 CYS A CA 1
ATOM 584 C C . CYS A 1 77 ? -16.136 9.004 13.004 1.00 87.69 77 CYS A C 1
ATOM 586 O O . CYS A 1 77 ? -16.387 10.115 12.525 1.00 87.69 77 CYS A O 1
ATOM 588 N N . GLY A 1 78 ? -17.064 8.060 13.161 1.00 78.50 78 GLY A N 1
ATOM 589 C CA . GLY A 1 78 ? -18.488 8.359 13.074 1.00 78.50 78 GLY A CA 1
ATOM 590 C C . GLY A 1 78 ? -18.851 9.306 14.212 1.00 78.50 78 GLY A C 1
ATOM 591 O O . GLY A 1 78 ? -18.513 9.033 15.359 1.00 78.50 78 GLY A O 1
ATOM 592 N N . ASN A 1 79 ? -19.470 10.433 13.873 1.00 59.16 79 ASN A N 1
ATOM 593 C CA . ASN A 1 79 ? -19.969 11.395 14.854 1.00 59.16 79 ASN A CA 1
ATOM 594 C C . ASN A 1 79 ? -21.048 10.763 15.744 1.00 59.16 79 ASN A C 1
ATOM 596 O O . ASN A 1 79 ? -21.931 10.082 15.168 1.00 59.16 79 ASN A O 1
#